Protein AF-A0A1B6K4A6-F1 (afdb_monomer)

Sequence (115 aa):
ARQPQLNYKPFNYNIQLTSDKDSDAVVRVFFGPQYDVQGRPFNLEQARQYFVEVDRFVANLKSGQNQIQRNSQQSSRFVKQQPNTRSLFAQAQQGTFYYNQTNQQQQLYRLPQNL

Mean predicted aligned error: 6.29 Å

Secondary structure (DSSP, 8-state):
-----------EEEEEEEESS-EEEEEEEEE--SB-TTSPBPPHHHHGGG-EEEEEEEEEEPSEEEEEEEEGGG-TTEEPPPPPHHHHHHHHHTT-----HHHHHTTTT-EETT-

Radius of gyration: 19.44 Å; Cα contacts (8 Å, |Δi|>4): 147; chains: 1; bounding box: 45×53×37 Å

InterPro domains:
  IPR005203 Hemocyanin, C-terminal [PF03723] (1-114)
  IPR013788 Hemocyanin/hexamerin [PTHR11511] (1-115)
  IPR014756 Immunoglobulin E-set [SSF81296] (1-103)
  IPR037020 Hemocyanin, C-terminal domain superfamily [G3DSA:2.60.40.1520] (1-115)

pLDDT: mean 88.53, std 13.7, range [45.22, 98.25]

Nearest PDB structures (foldseek):
  4l37-assembly1_A  TM=9.112E-01  e=1.132E-06  Bombyx mori
  8ca9-assembly1_A  TM=9.670E-01  e=5.132E-06  Galleria mellonella
  4l37-assembly1_B  TM=9.031E-01  e=4.547E-06  Bombyx mori
  8can-assembly1_A  TM=8.938E-01  e=5.792E-06  Galleria mellonella
  6l8s-assembly1_A  TM=8.213E-01  e=1.350E-05  Panulirus japonicus

Foldseek 3Di:
DDDDAAADDKDKDKDKDADQAFDKDKDWDWDWDQADPVRHGDDCVRTVVGIDTQAIDIDGDHHTMDIDIDMSVVGPQEDEDDDDPVVQVVCVVVVNDDDDVVVVVSPPHHHHNRD

Solvent-accessible surface area (backbone atoms only — not comparable to full-atom values): 7325 Å² total; per-residue (Å²): 137,91,75,94,72,70,68,79,80,88,50,68,49,79,48,76,52,72,31,94,48,70,44,80,42,78,50,74,42,69,48,60,68,60,53,48,99,86,68,48,72,55,53,68,80,74,33,57,83,59,48,43,77,62,31,62,51,79,43,82,42,50,54,42,81,41,77,48,77,46,51,60,85,71,29,72,43,42,35,75,86,75,80,52,72,69,59,49,51,54,31,48,76,68,71,70,57,77,87,56,66,74,60,54,74,75,48,82,84,49,45,62,64,38,114

Organism: NCBI:txid320908

Structure (mmCIF, N/CA/C/O backbone):
data_AF-A0A1B6K4A6-F1
#
_entry.id   AF-A0A1B6K4A6-F1
#
loop_
_atom_site.group_PDB
_atom_site.id
_atom_site.type_symbol
_atom_site.label_atom_id
_atom_site.label_alt_id
_atom_site.label_comp_id
_atom_site.label_asym_id
_atom_site.label_entity_id
_atom_site.label_seq_id
_atom_site.pdbx_PDB_ins_code
_atom_site.Cartn_x
_atom_site.Cartn_y
_atom_site.Cartn_z
_atom_site.occupancy
_atom_site.B_iso_or_equiv
_atom_site.auth_seq_id
_atom_site.auth_comp_id
_atom_site.auth_asym_id
_atom_site.auth_atom_id
_atom_site.pdbx_PDB_model_num
ATOM 1 N N . ALA A 1 1 ? 23.895 8.399 -18.241 1.00 81.06 1 ALA A N 1
ATOM 2 C CA . ALA A 1 1 ? 23.247 7.754 -19.404 1.00 81.06 1 ALA A CA 1
ATOM 3 C C . ALA A 1 1 ? 21.728 7.795 -19.225 1.00 81.06 1 ALA A C 1
ATOM 5 O O . ALA A 1 1 ? 21.285 7.835 -18.083 1.00 81.06 1 ALA A O 1
ATOM 6 N N . ARG A 1 2 ? 20.936 7.834 -20.306 1.00 90.19 2 ARG A N 1
ATOM 7 C CA . ARG A 1 2 ? 19.465 7.714 -20.238 1.00 90.19 2 ARG A CA 1
ATOM 8 C C . ARG A 1 2 ? 19.077 6.242 -20.386 1.00 90.19 2 ARG A C 1
ATOM 10 O O . ARG A 1 2 ? 19.652 5.565 -21.229 1.00 90.19 2 ARG A O 1
ATOM 17 N N . GLN A 1 3 ? 18.127 5.771 -19.582 1.00 93.31 3 GLN A N 1
ATOM 18 C CA . GLN A 1 3 ? 17.633 4.392 -19.609 1.00 93.31 3 GLN A CA 1
ATOM 19 C C . GLN A 1 3 ? 16.103 4.393 -19.498 1.00 93.31 3 GLN A C 1
ATOM 21 O O . GLN A 1 3 ? 15.575 5.174 -18.698 1.00 93.31 3 GLN A O 1
ATOM 26 N N . PRO A 1 4 ? 15.388 3.560 -20.275 1.00 94.81 4 PRO A N 1
ATOM 27 C CA . PRO A 1 4 ? 13.968 3.331 -20.045 1.00 94.81 4 PRO A CA 1
ATOM 28 C C . PRO A 1 4 ? 13.773 2.679 -18.671 1.00 94.81 4 PRO A C 1
ATOM 30 O O . PRO A 1 4 ? 14.559 1.824 -18.268 1.00 94.81 4 PRO A O 1
ATOM 33 N N . GLN A 1 5 ? 12.738 3.100 -17.948 1.00 92.69 5 GLN A N 1
ATOM 34 C CA . GLN A 1 5 ? 12.385 2.559 -16.636 1.00 92.69 5 GLN A CA 1
ATOM 35 C C . GLN A 1 5 ? 10.919 2.144 -16.633 1.00 92.69 5 GLN A C 1
ATOM 37 O O . GLN A 1 5 ? 10.104 2.743 -17.341 1.00 92.69 5 GLN A O 1
ATOM 42 N N . LEU A 1 6 ? 10.599 1.138 -15.818 1.00 95.25 6 LEU A N 1
ATOM 43 C CA . LEU A 1 6 ? 9.218 0.782 -15.521 1.00 95.25 6 LEU A CA 1
ATOM 44 C C . LEU A 1 6 ? 8.485 1.991 -14.915 1.00 95.25 6 LEU A C 1
A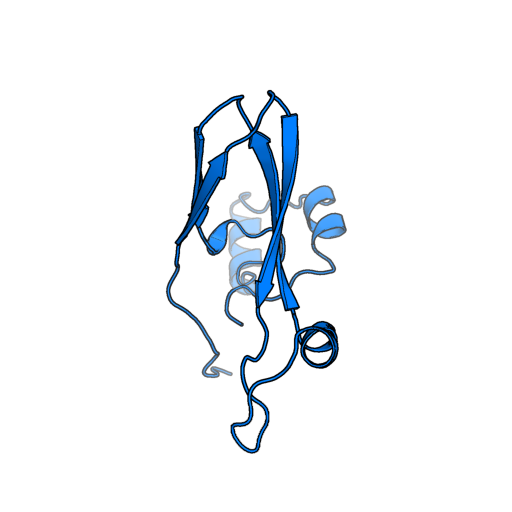TOM 46 O O . LEU A 1 6 ? 9.113 2.888 -14.336 1.00 95.25 6 LEU A O 1
ATOM 50 N N . ASN A 1 7 ? 7.170 2.036 -15.132 1.00 94.94 7 ASN A N 1
ATOM 51 C CA . ASN A 1 7 ? 6.261 2.993 -14.518 1.00 94.94 7 ASN A CA 1
ATOM 52 C C . ASN A 1 7 ? 4.810 2.498 -14.637 1.00 94.94 7 ASN A C 1
ATOM 54 O O . ASN A 1 7 ? 4.509 1.636 -15.466 1.00 94.94 7 ASN A O 1
ATOM 58 N N . TYR A 1 8 ? 3.898 3.098 -13.874 1.00 94.50 8 TYR A N 1
ATOM 59 C CA . TYR A 1 8 ? 2.473 2.783 -13.910 1.00 94.50 8 TYR A CA 1
ATOM 60 C C . TYR A 1 8 ? 1.605 4.056 -13.854 1.00 94.50 8 TYR A C 1
ATOM 62 O O . TYR A 1 8 ? 2.055 5.135 -13.461 1.00 94.50 8 TYR A O 1
ATOM 70 N N . LYS A 1 9 ? 0.336 3.952 -14.274 1.00 96.44 9 LYS A N 1
ATOM 71 C CA . LYS A 1 9 ? -0.634 5.059 -14.170 1.00 96.44 9 LYS A CA 1
ATOM 72 C C . LYS A 1 9 ? -1.256 5.091 -12.768 1.00 96.44 9 LYS A C 1
ATOM 74 O O . LYS A 1 9 ? -1.725 4.044 -12.328 1.00 96.44 9 LYS A O 1
ATOM 79 N N . PRO A 1 10 ? -1.342 6.250 -12.089 1.00 95.94 10 PRO A N 1
ATOM 80 C CA . PRO A 1 10 ? -1.959 6.335 -10.768 1.00 95.94 10 PRO A CA 1
ATOM 81 C C . PRO A 1 10 ? -3.371 5.743 -10.746 1.00 95.94 10 PRO A C 1
ATOM 83 O O . PRO A 1 10 ? -4.174 6.008 -11.640 1.00 95.94 10 PRO A O 1
ATOM 86 N N . PHE A 1 11 ? -3.675 4.976 -9.703 1.00 96.38 11 PHE A N 1
ATOM 87 C CA . PHE A 1 11 ? -4.979 4.345 -9.497 1.00 96.38 11 PHE A CA 1
ATOM 88 C C . PHE A 1 11 ? -5.484 4.566 -8.066 1.00 96.38 11 PHE A C 1
ATOM 90 O O . PHE A 1 11 ? -4.709 4.949 -7.183 1.00 96.38 11 PHE A O 1
ATOM 97 N N . ASN A 1 12 ? -6.781 4.328 -7.845 1.00 97.38 12 ASN A N 1
ATOM 98 C CA . ASN A 1 12 ? -7.440 4.460 -6.545 1.00 97.38 12 ASN A CA 1
ATOM 99 C C . ASN A 1 12 ? -7.940 3.103 -6.040 1.00 97.38 12 ASN A C 1
ATOM 101 O O . ASN A 1 12 ? -8.568 2.352 -6.784 1.00 97.38 12 ASN A O 1
ATOM 105 N N . TYR A 1 13 ? -7.730 2.840 -4.754 1.00 96.06 13 TYR A N 1
ATOM 106 C CA . TYR A 1 13 ? -8.460 1.827 -4.003 1.00 96.06 13 TYR A CA 1
ATOM 107 C C . TYR A 1 13 ? -9.813 2.413 -3.593 1.00 96.06 13 TYR A C 1
ATOM 109 O O . TYR A 1 13 ? -9.838 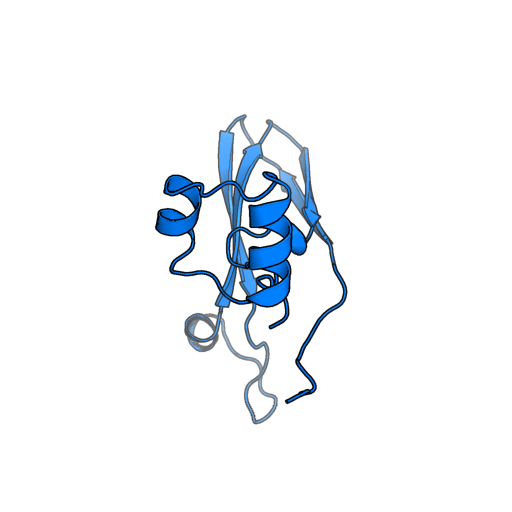3.477 -2.977 1.00 96.06 13 TYR A O 1
ATOM 117 N N . ASN A 1 14 ? -10.912 1.727 -3.910 1.00 97.31 14 ASN A N 1
ATOM 118 C CA . ASN A 1 14 ? -12.249 2.048 -3.408 1.00 97.31 14 ASN A CA 1
ATOM 119 C C . ASN A 1 14 ? -12.685 0.907 -2.485 1.00 97.31 14 ASN A C 1
ATOM 121 O O . ASN A 1 14 ? -13.077 -0.159 -2.957 1.00 97.31 14 ASN A O 1
ATOM 125 N N . ILE A 1 15 ? -12.558 1.109 -1.177 1.00 97.06 15 ILE A N 1
ATOM 126 C CA . ILE A 1 15 ? -12.804 0.083 -0.162 1.00 97.06 15 ILE A CA 1
ATOM 127 C C . ILE A 1 15 ? -14.127 0.409 0.526 1.00 97.06 15 ILE A C 1
ATOM 129 O O . ILE A 1 15 ? -14.282 1.490 1.092 1.00 97.06 15 ILE A O 1
ATOM 133 N N . GLN A 1 16 ? -15.071 -0.527 0.484 1.00 97.56 16 GLN A N 1
ATOM 134 C CA . GLN A 1 16 ? -16.353 -0.427 1.180 1.00 97.56 16 GLN A CA 1
ATOM 135 C C . GLN A 1 16 ? -16.386 -1.476 2.285 1.00 97.56 16 GLN A C 1
ATOM 137 O O . GLN A 1 16 ? -16.112 -2.648 2.029 1.00 97.56 16 GLN A O 1
ATOM 142 N N . LEU A 1 17 ? -16.686 -1.055 3.510 1.00 96.69 17 LEU A N 1
ATOM 143 C CA . LEU A 1 17 ? -16.740 -1.945 4.668 1.00 96.69 17 LEU A CA 1
ATOM 144 C C . LEU A 1 17 ? -17.760 -1.433 5.686 1.00 96.69 17 LEU A C 1
ATOM 146 O O . LEU A 1 17 ? -18.058 -0.241 5.723 1.00 96.69 17 LEU A O 1
ATOM 150 N N . THR A 1 18 ? -18.253 -2.322 6.537 1.00 97.88 18 THR A N 1
ATOM 151 C CA . THR A 1 18 ? -19.130 -1.977 7.661 1.00 97.88 18 THR A CA 1
ATOM 152 C C . THR A 1 18 ? -18.389 -2.241 8.963 1.00 97.88 18 THR A C 1
ATOM 154 O O . THR A 1 18 ? -17.717 -3.264 9.081 1.00 97.88 18 THR A O 1
ATOM 157 N N . SER A 1 19 ? -18.487 -1.319 9.919 1.00 97.94 19 SER A N 1
ATOM 158 C CA . SER A 1 19 ? -17.946 -1.495 11.269 1.00 97.94 19 SER A CA 1
ATOM 159 C C . SER A 1 19 ? -19.078 -1.485 12.285 1.00 97.94 19 SER A C 1
ATOM 161 O O . SER A 1 19 ? -19.968 -0.644 12.203 1.00 97.94 19 SER A O 1
ATOM 163 N N . ASP A 1 20 ? -19.033 -2.363 13.281 1.00 97.88 20 ASP A N 1
ATOM 164 C CA . ASP A 1 20 ? -20.047 -2.380 14.344 1.00 97.88 20 ASP A CA 1
ATOM 165 C C . ASP A 1 20 ? -19.866 -1.207 15.324 1.00 97.88 20 ASP A C 1
ATOM 167 O O . ASP A 1 20 ? -20.811 -0.769 15.980 1.00 97.88 20 ASP A O 1
ATOM 171 N N . LYS A 1 21 ? -18.653 -0.646 15.404 1.00 97.19 21 LYS A N 1
ATOM 172 C CA . LYS A 1 21 ? -18.294 0.447 16.318 1.00 97.19 21 LYS A CA 1
ATOM 173 C C . LYS A 1 21 ? -17.318 1.439 15.691 1.00 97.19 21 LYS A C 1
ATOM 175 O O . LYS A 1 21 ? -16.648 1.133 14.706 1.00 97.19 21 LYS A O 1
ATOM 180 N N . ASP A 1 22 ? -17.198 2.602 16.319 1.00 98.19 22 ASP A N 1
ATOM 181 C CA . ASP A 1 22 ? -16.115 3.540 16.038 1.00 98.19 22 ASP A CA 1
ATOM 182 C C . ASP A 1 22 ? -14.781 2.924 16.491 1.00 98.19 22 ASP A C 1
ATOM 184 O O . ASP A 1 22 ? -14.626 2.544 17.656 1.00 98.19 22 ASP A O 1
ATOM 188 N N . SER A 1 23 ? -13.826 2.778 15.571 1.00 97.38 23 SER A N 1
ATOM 189 C CA . SER A 1 23 ? -12.514 2.194 15.876 1.00 97.38 23 SER A CA 1
ATOM 190 C C . SER A 1 23 ? -11.466 2.519 14.822 1.00 97.38 23 SER A C 1
ATOM 192 O O . SER A 1 23 ? -11.788 2.620 13.639 1.00 97.38 23 SER A O 1
ATOM 194 N N . ASP A 1 24 ? -10.203 2.560 15.230 1.00 97.50 24 ASP A N 1
ATOM 195 C CA . ASP A 1 24 ? -9.079 2.669 14.306 1.00 97.50 24 ASP A CA 1
ATOM 196 C C . ASP A 1 24 ? -8.700 1.282 13.774 1.00 97.50 24 ASP A C 1
ATOM 198 O O . ASP A 1 24 ? -8.506 0.331 14.537 1.00 97.50 24 ASP A O 1
ATOM 202 N N . ALA A 1 25 ? -8.570 1.163 12.455 1.00 96.75 25 ALA A N 1
ATOM 203 C CA . ALA A 1 25 ? -8.197 -0.070 11.777 1.00 96.75 25 ALA A CA 1
ATOM 204 C C . ALA A 1 25 ? -6.928 0.123 10.944 1.00 96.75 25 ALA A C 1
ATOM 206 O O . ALA A 1 25 ? -6.742 1.144 10.284 1.00 9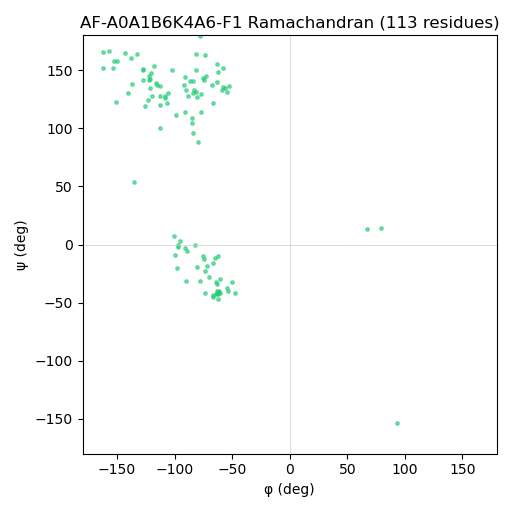6.75 25 ALA A O 1
ATOM 207 N N . VAL A 1 26 ? -6.058 -0.887 10.924 1.00 96.94 26 VAL A N 1
ATOM 208 C CA . VAL A 1 26 ? -4.910 -0.916 10.009 1.00 96.94 26 VAL A CA 1
ATOM 209 C C . VAL A 1 26 ? -5.324 -1.629 8.731 1.00 96.94 26 VAL A C 1
ATOM 211 O O . VAL A 1 26 ? -5.543 -2.839 8.729 1.00 96.94 26 VAL A O 1
ATOM 214 N N . VAL A 1 27 ? -5.364 -0.892 7.627 1.00 96.50 27 VAL A N 1
ATOM 215 C CA . VAL A 1 27 ? -5.585 -1.456 6.296 1.00 96.50 27 VAL A CA 1
ATOM 216 C C . VAL A 1 27 ? -4.235 -1.855 5.706 1.00 96.50 27 VAL A C 1
ATOM 218 O O . VAL A 1 27 ? -3.299 -1.052 5.675 1.00 96.50 27 VAL A O 1
ATOM 221 N N . ARG A 1 28 ? -4.127 -3.105 5.242 1.00 96.12 28 ARG A N 1
ATOM 222 C CA . ARG A 1 28 ? -2.946 -3.639 4.548 1.00 96.12 28 ARG A CA 1
ATOM 223 C C . ARG A 1 28 ? -3.376 -4.158 3.187 1.00 96.12 28 ARG A C 1
ATOM 225 O O . ARG A 1 28 ? -4.267 -5.000 3.111 1.00 96.12 28 ARG A O 1
ATOM 232 N N . VAL A 1 29 ? -2.744 -3.656 2.135 1.00 95.75 29 VAL A N 1
ATOM 233 C CA . VAL A 1 29 ? -3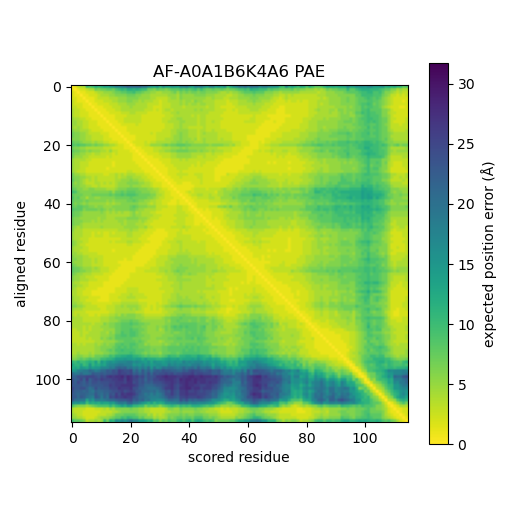.033 -4.063 0.758 1.00 95.75 29 VAL A CA 1
ATOM 234 C C . VAL A 1 29 ? -1.869 -4.900 0.257 1.00 95.75 29 VAL A C 1
ATOM 236 O O . VAL A 1 29 ? -0.714 -4.476 0.344 1.00 95.75 29 VAL A O 1
ATOM 239 N N . PHE A 1 30 ? -2.178 -6.083 -0.266 1.00 95.06 30 PHE A N 1
ATOM 240 C CA . PHE A 1 30 ? -1.200 -7.008 -0.818 1.00 95.06 30 PHE A CA 1
ATOM 241 C C . PHE A 1 30 ? -1.503 -7.297 -2.286 1.00 95.06 30 PHE A C 1
ATOM 243 O O . PHE A 1 30 ? -2.665 -7.342 -2.687 1.00 95.06 30 PHE A O 1
ATOM 250 N N . PHE A 1 31 ? -0.453 -7.525 -3.065 1.00 93.62 31 PHE A N 1
ATOM 251 C CA . PHE A 1 31 ? -0.531 -7.971 -4.450 1.00 93.62 31 PHE A CA 1
ATOM 252 C C . PHE A 1 31 ? 0.219 -9.294 -4.595 1.00 93.62 31 PHE A C 1
ATOM 254 O O . PHE A 1 31 ? 1.317 -9.430 -4.059 1.00 93.62 31 PHE A O 1
ATOM 261 N N . GLY A 1 32 ? -0.371 -10.272 -5.278 1.00 94.00 32 GLY A N 1
ATOM 262 C CA . GLY A 1 32 ? 0.192 -11.614 -5.406 1.00 94.00 32 GLY A CA 1
ATOM 263 C C . GLY A 1 32 ? -0.340 -12.353 -6.635 1.00 94.00 32 GLY A C 1
ATOM 264 O O . GLY A 1 32 ? -1.309 -11.905 -7.253 1.00 94.00 32 GLY A O 1
ATOM 265 N N . PRO A 1 33 ? 0.301 -13.467 -7.017 1.00 95.00 33 PRO A N 1
ATOM 266 C CA . PRO A 1 33 ? -0.066 -14.231 -8.200 1.00 95.00 33 PRO A CA 1
ATOM 267 C C . PRO A 1 33 ? -1.353 -15.031 -7.978 1.00 95.00 33 PRO A C 1
ATOM 269 O O . PRO A 1 33 ? -1.558 -15.629 -6.924 1.00 95.00 33 PRO A O 1
ATOM 272 N N . GLN A 1 34 ? -2.194 -15.092 -9.010 1.00 94.44 34 GLN A N 1
ATOM 273 C CA . GLN A 1 34 ? -3.389 -15.941 -9.019 1.00 94.44 34 GLN A CA 1
ATOM 274 C C . GLN A 1 34 ? -3.104 -17.343 -9.580 1.00 94.44 34 GLN A C 1
ATOM 276 O O . GLN A 1 34 ? -3.722 -18.312 -9.146 1.00 94.44 34 GLN A O 1
ATOM 281 N N . TYR A 1 35 ? -2.162 -17.454 -10.519 1.00 95.75 35 TYR A N 1
ATOM 282 C CA . TYR A 1 35 ? -1.842 -18.687 -11.235 1.00 95.75 35 TYR A CA 1
ATOM 283 C C . TYR A 1 35 ? -0.348 -19.003 -11.166 1.00 95.75 35 TYR A C 1
ATOM 285 O O . TYR A 1 35 ? 0.480 -18.090 -11.089 1.00 95.75 35 TYR A O 1
ATOM 293 N N . ASP A 1 36 ? -0.015 -20.290 -11.213 1.00 90.75 36 ASP A N 1
ATOM 294 C CA . ASP A 1 36 ? 1.353 -20.775 -11.375 1.00 90.75 36 ASP A CA 1
ATOM 295 C C . ASP A 1 36 ? 1.830 -20.685 -12.838 1.00 90.75 36 ASP A C 1
ATOM 297 O O . ASP A 1 36 ? 1.102 -20.262 -13.739 1.00 90.75 36 ASP A O 1
ATOM 301 N N . VAL A 1 37 ? 3.080 -21.092 -13.087 1.00 92.06 37 VAL A N 1
ATOM 302 C CA . VAL A 1 37 ? 3.699 -21.025 -14.424 1.00 92.06 37 VAL A CA 1
ATOM 303 C C . VAL A 1 37 ? 3.051 -21.967 -15.448 1.00 92.06 37 VAL A C 1
ATOM 305 O O . VAL A 1 37 ? 3.257 -21.791 -16.646 1.00 92.06 37 VAL A O 1
ATOM 308 N N . GLN A 1 38 ? 2.264 -22.949 -15.000 1.00 95.38 38 GLN A N 1
ATOM 309 C CA . GLN A 1 38 ? 1.473 -23.849 -15.842 1.00 95.38 38 GLN A CA 1
ATOM 310 C C . GLN A 1 38 ? 0.019 -23.369 -16.006 1.00 95.38 38 GLN A C 1
ATOM 312 O O . GLN A 1 38 ? -0.781 -24.058 -16.638 1.00 95.38 38 GLN A O 1
ATOM 317 N N . GLY A 1 39 ? -0.340 -22.207 -15.449 1.00 94.44 39 GLY A N 1
ATOM 318 C CA . GLY A 1 39 ? -1.686 -21.641 -15.524 1.00 94.44 39 GLY A CA 1
ATOM 319 C C . GLY A 1 39 ? -2.687 -22.262 -14.547 1.00 94.44 39 GLY A C 1
ATOM 320 O O . GLY A 1 39 ? -3.893 -22.062 -14.699 1.00 94.44 39 GLY A O 1
ATOM 321 N N . ARG A 1 40 ? -2.232 -23.016 -13.542 1.00 95.44 40 ARG A N 1
ATOM 322 C CA . ARG A 1 40 ? -3.107 -23.583 -12.505 1.00 95.44 40 ARG A CA 1
ATOM 323 C C . ARG A 1 40 ? -3.297 -22.569 -11.379 1.00 95.44 40 ARG A C 1
ATOM 325 O O . ARG A 1 40 ? -2.339 -21.886 -11.024 1.00 95.44 40 ARG A O 1
ATOM 332 N N . PRO A 1 41 ? -4.502 -22.441 -10.805 1.00 95.56 41 PRO A N 1
ATOM 333 C CA . PRO A 1 41 ? -4.738 -21.485 -9.733 1.00 95.56 41 PRO A CA 1
ATOM 334 C C . PRO A 1 41 ? -3.970 -21.885 -8.469 1.00 95.56 41 PRO A C 1
ATOM 336 O O . PRO A 1 41 ? -3.974 -23.056 -8.082 1.00 95.56 41 PRO A O 1
ATOM 339 N N . PHE A 1 42 ? -3.351 -20.913 -7.802 1.00 93.62 42 PHE A N 1
ATOM 340 C CA . PHE A 1 42 ? -2.804 -21.134 -6.467 1.00 93.62 42 PHE A CA 1
ATOM 341 C C . PHE A 1 42 ? -3.928 -21.244 -5.433 1.00 93.62 42 PHE A C 1
ATOM 343 O O . PHE A 1 42 ? -4.920 -20.515 -5.494 1.00 93.62 42 PHE A O 1
ATOM 350 N N . ASN A 1 43 ? -3.735 -22.093 -4.422 1.00 92.62 43 ASN A N 1
ATOM 351 C CA . ASN A 1 43 ? -4.462 -21.924 -3.165 1.00 92.62 43 ASN A CA 1
ATOM 352 C C . ASN A 1 43 ? -3.773 -20.864 -2.282 1.00 92.62 43 ASN A C 1
ATOM 354 O O . ASN A 1 43 ? -2.619 -20.494 -2.513 1.00 92.62 43 ASN A O 1
ATOM 358 N N . LEU A 1 44 ? -4.480 -20.364 -1.262 1.00 91.50 44 LEU A N 1
ATOM 359 C CA . LEU A 1 44 ? -3.975 -19.265 -0.434 1.00 91.50 44 LEU A CA 1
ATOM 360 C C . LEU A 1 44 ? -2.670 -19.621 0.294 1.00 91.50 44 LEU A C 1
ATOM 362 O O . LEU A 1 44 ? -1.773 -18.787 0.346 1.00 91.50 44 LEU A O 1
ATOM 366 N N . GLU A 1 45 ? -2.539 -20.846 0.805 1.00 93.38 45 GLU A N 1
ATOM 367 C CA . GLU A 1 45 ? -1.332 -21.293 1.517 1.00 93.38 45 GLU A CA 1
ATOM 368 C C . GLU A 1 45 ? -0.095 -21.282 0.614 1.00 93.38 45 GLU A C 1
ATOM 370 O O . GLU A 1 45 ? 0.964 -20.784 0.999 1.00 93.38 45 GLU A O 1
ATOM 375 N N . GLN A 1 46 ? -0.238 -21.751 -0.625 1.00 92.44 46 GLN A N 1
ATOM 376 C CA . GLN A 1 46 ? 0.831 -21.711 -1.622 1.00 92.44 46 GLN A CA 1
ATOM 377 C C . GLN A 1 46 ? 1.165 -20.272 -2.024 1.00 92.44 46 GLN A C 1
ATOM 379 O O . GLN A 1 46 ? 2.342 -19.909 -2.090 1.00 92.44 46 GLN A O 1
ATOM 384 N N . ALA A 1 47 ? 0.133 -19.457 -2.273 1.00 93.75 47 ALA A N 1
ATOM 38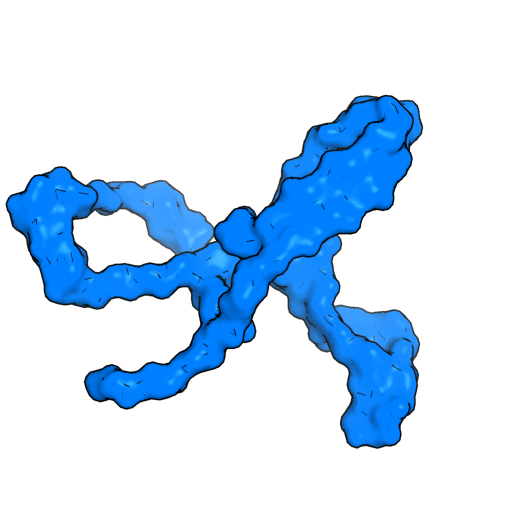5 C CA . ALA A 1 47 ? 0.286 -18.083 -2.733 1.00 93.75 47 ALA A CA 1
ATOM 386 C C . ALA A 1 47 ? 0.854 -17.151 -1.657 1.00 93.75 47 ALA A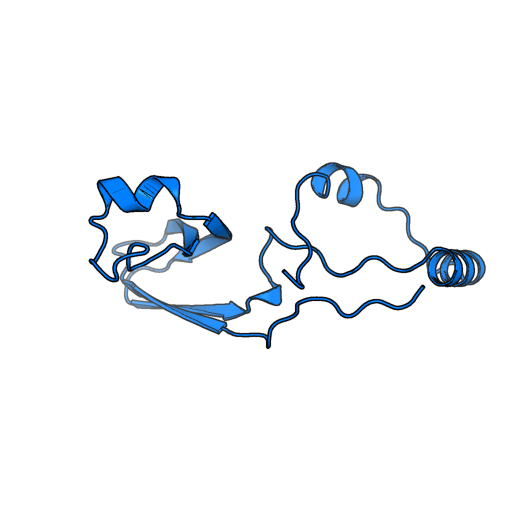 C 1
ATOM 388 O O . ALA A 1 47 ? 1.516 -16.171 -1.998 1.00 93.75 47 ALA A O 1
ATOM 389 N N . ARG A 1 48 ? 0.621 -17.446 -0.368 1.00 93.81 48 ARG A N 1
ATOM 390 C CA . ARG A 1 48 ? 0.926 -16.576 0.783 1.00 93.81 48 ARG A CA 1
ATOM 391 C C . ARG A 1 48 ? 2.338 -15.994 0.746 1.00 93.81 48 ARG A C 1
ATOM 393 O O . ARG A 1 48 ? 2.517 -14.819 1.049 1.00 93.81 48 ARG A O 1
ATOM 400 N N . GLN A 1 49 ? 3.328 -16.802 0.376 1.00 93.88 49 GLN A N 1
ATOM 401 C CA . GLN A 1 49 ? 4.739 -16.397 0.320 1.00 93.88 49 GLN A CA 1
ATOM 402 C C . GLN A 1 49 ? 5.073 -15.436 -0.834 1.00 93.88 49 GLN A C 1
ATOM 404 O O . GLN A 1 49 ? 6.100 -14.766 -0.790 1.00 93.88 49 GLN A O 1
ATOM 409 N N . TYR A 1 50 ? 4.220 -15.361 -1.857 1.00 94.75 50 TYR A N 1
ATOM 410 C CA . TYR A 1 50 ? 4.419 -14.538 -3.052 1.00 94.75 50 TYR A CA 1
ATOM 411 C C . TYR A 1 50 ? 3.692 -13.190 -2.984 1.00 94.75 50 TYR A C 1
ATOM 413 O O . TYR A 1 50 ? 3.798 -12.391 -3.913 1.00 94.75 50 TYR A O 1
ATOM 421 N N . PHE A 1 51 ? 2.944 -12.922 -1.910 1.00 95.50 51 PHE A N 1
ATOM 422 C CA . PHE A 1 51 ? 2.276 -11.638 -1.731 1.00 95.50 51 PHE A CA 1
ATOM 423 C C . PHE A 1 51 ? 3.254 -10.553 -1.279 1.00 95.50 51 PHE A C 1
ATOM 425 O O . PHE A 1 51 ? 3.962 -10.694 -0.282 1.00 95.50 51 PHE A O 1
ATOM 432 N N . VAL A 1 52 ? 3.221 -9.420 -1.974 1.00 93.69 52 VAL A N 1
ATOM 433 C CA . VAL A 1 52 ? 3.974 -8.209 -1.642 1.00 93.69 52 VAL A CA 1
ATOM 434 C C . VAL A 1 52 ? 3.019 -7.174 -1.059 1.00 93.69 52 VAL A C 1
ATOM 436 O O . VAL A 1 52 ? 1.967 -6.893 -1.629 1.00 93.69 52 VAL A O 1
ATOM 439 N N . GLU A 1 53 ? 3.374 -6.591 0.087 1.00 93.31 53 GLU A N 1
ATOM 440 C CA . GLU A 1 53 ? 2.592 -5.512 0.699 1.00 93.31 53 GLU A CA 1
ATOM 441 C C . GLU A 1 53 ? 2.854 -4.189 -0.033 1.00 93.31 53 GLU A C 1
ATOM 443 O O . GLU A 1 53 ? 3.959 -3.646 0.033 1.00 93.31 53 GLU A O 1
ATOM 448 N N . VAL A 1 54 ? 1.827 -3.661 -0.698 1.00 93.56 54 VAL A N 1
ATOM 449 C CA . VAL A 1 54 ? 1.906 -2.436 -1.513 1.00 93.56 54 VAL A CA 1
ATOM 450 C C . VAL A 1 54 ? 1.420 -1.194 -0.767 1.00 93.56 54 VAL A C 1
ATOM 452 O O . VAL A 1 54 ? 1.778 -0.072 -1.123 1.00 93.56 54 VAL A O 1
ATOM 455 N N . ASP A 1 55 ? 0.630 -1.354 0.295 1.00 94.94 55 ASP A N 1
ATOM 456 C CA . ASP A 1 55 ? 0.184 -0.225 1.108 1.00 94.94 55 ASP A CA 1
ATOM 457 C C . ASP A 1 55 ? -0.132 -0.640 2.543 1.00 94.94 55 ASP A C 1
ATOM 459 O O . ASP A 1 55 ? -0.523 -1.779 2.820 1.00 94.94 55 ASP A O 1
ATOM 463 N N . ARG A 1 56 ? 0.034 0.320 3.451 1.00 94.69 56 ARG A N 1
ATOM 464 C CA . ARG A 1 56 ? -0.309 0.206 4.864 1.00 94.69 56 ARG A CA 1
ATOM 465 C C . ARG A 1 56 ? -0.664 1.570 5.417 1.00 94.69 56 ARG A C 1
ATOM 467 O O . ARG A 1 56 ? 0.167 2.483 5.384 1.00 94.69 56 ARG A O 1
ATOM 474 N N . PHE A 1 57 ? -1.864 1.687 5.965 1.00 95.25 57 PHE A N 1
ATOM 475 C CA . PHE A 1 57 ? -2.345 2.929 6.559 1.00 95.25 57 PHE A CA 1
ATOM 476 C C . PHE A 1 57 ? -3.370 2.659 7.661 1.00 95.25 57 PHE A C 1
ATOM 478 O O . PHE A 1 57 ? -3.983 1.593 7.707 1.00 95.25 57 PHE A O 1
ATOM 485 N N . VAL A 1 58 ? -3.528 3.631 8.557 1.00 96.56 58 VAL A N 1
ATOM 486 C CA . VAL A 1 58 ? -4.576 3.627 9.583 1.00 96.56 58 VAL A CA 1
ATOM 487 C C . VAL A 1 58 ? -5.808 4.322 9.010 1.00 96.56 58 VAL A C 1
ATOM 489 O O . VAL A 1 58 ? -5.690 5.388 8.405 1.00 96.56 58 VAL A O 1
ATOM 492 N N . ALA A 1 59 ? -6.973 3.707 9.178 1.00 96.88 59 ALA A N 1
ATOM 493 C CA . ALA A 1 59 ? -8.270 4.260 8.830 1.00 96.88 59 ALA A CA 1
ATOM 494 C C . ALA A 1 59 ? -9.126 4.359 10.094 1.00 96.88 59 ALA A C 1
ATOM 496 O O . ALA A 1 59 ? -9.303 3.369 10.801 1.00 96.88 59 ALA A O 1
ATOM 497 N N . ASN A 1 60 ? -9.672 5.543 10.351 1.00 97.69 60 ASN A N 1
ATOM 498 C CA . ASN A 1 60 ? -10.593 5.764 11.461 1.00 97.69 60 ASN A CA 1
ATOM 499 C C . ASN A 1 60 ? -11.994 5.384 10.978 1.00 97.69 60 ASN A C 1
ATOM 501 O O . ASN A 1 60 ? -12.558 6.069 10.121 1.00 97.69 60 ASN A O 1
ATOM 505 N N . LEU A 1 61 ? -12.525 4.272 11.476 1.00 98.00 61 LEU A N 1
ATOM 506 C CA . LEU A 1 61 ? -13.825 3.747 11.074 1.00 98.00 61 LEU A CA 1
ATOM 507 C C . LEU A 1 61 ? -14.925 4.299 11.975 1.00 98.00 61 LEU A C 1
ATOM 509 O O . LEU A 1 61 ? -14.729 4.459 13.183 1.00 98.00 61 LEU A O 1
ATOM 513 N N . LYS A 1 62 ? -16.091 4.547 11.383 1.00 98.25 62 LYS A N 1
ATOM 514 C CA . LYS A 1 62 ? -17.336 4.864 12.089 1.00 98.25 62 LYS A CA 1
ATOM 515 C C . LYS A 1 62 ? -18.252 3.651 12.148 1.00 98.25 62 LYS A C 1
ATOM 517 O O . LYS A 1 62 ? -18.214 2.819 11.244 1.00 98.25 62 LYS A O 1
ATOM 522 N N . SER A 1 63 ? -19.074 3.550 13.190 1.00 98.12 63 SER A N 1
ATOM 523 C CA . SER A 1 63 ? -20.141 2.547 13.241 1.00 98.12 63 SER A CA 1
ATOM 524 C C . SER A 1 63 ? -21.065 2.699 12.022 1.00 98.12 63 SER A C 1
ATOM 526 O O . SER A 1 63 ? -21.426 3.813 11.637 1.00 98.12 63 SER A O 1
ATOM 528 N N . GLY A 1 64 ? -21.411 1.582 11.384 1.00 98.12 64 GLY A N 1
ATOM 529 C CA . GLY A 1 64 ? -22.133 1.537 10.116 1.00 98.12 64 GLY A CA 1
ATOM 530 C C . GLY A 1 64 ? -21.219 1.457 8.887 1.00 98.12 64 GLY A C 1
ATOM 531 O O . GLY A 1 64 ? -20.117 0.906 8.928 1.00 98.12 64 GLY A O 1
ATOM 532 N N . GLN A 1 65 ? -21.719 1.945 7.751 1.00 97.88 65 GLN A N 1
ATOM 533 C CA . GLN A 1 65 ? -21.061 1.817 6.451 1.00 97.88 65 GLN A CA 1
ATOM 534 C C . GLN A 1 65 ? -19.961 2.873 6.269 1.00 97.88 65 GLN A C 1
ATOM 536 O O . GLN A 1 65 ? -20.185 4.066 6.457 1.00 97.88 65 GLN A O 1
ATOM 541 N N . ASN A 1 66 ? -18.782 2.433 5.835 1.00 98.00 66 ASN A N 1
ATOM 542 C CA . ASN A 1 66 ? -17.620 3.269 5.557 1.00 98.00 66 ASN A CA 1
ATOM 543 C C . ASN A 1 66 ? -17.191 3.095 4.098 1.00 98.00 66 ASN A C 1
ATOM 545 O O . ASN A 1 66 ? -17.205 1.988 3.552 1.00 98.00 66 ASN A O 1
ATOM 549 N N . GLN A 1 67 ? -16.760 4.194 3.481 1.00 97.62 67 GLN A N 1
ATOM 550 C CA . GLN A 1 67 ? -16.158 4.200 2.153 1.00 97.62 67 GLN A CA 1
ATOM 551 C C . GLN A 1 67 ? -14.799 4.887 2.235 1.00 97.62 67 GLN A C 1
ATOM 553 O O . GLN A 1 67 ? -14.702 6.052 2.613 1.00 97.62 67 GLN A O 1
ATOM 558 N N . ILE A 1 68 ? -13.745 4.157 1.891 1.00 97.12 68 ILE A N 1
ATOM 559 C CA . ILE A 1 68 ? -12.374 4.658 1.893 1.00 97.12 68 ILE A CA 1
ATOM 560 C C . ILE A 1 68 ? -11.903 4.716 0.446 1.00 97.12 68 ILE A C 1
ATOM 562 O O . ILE A 1 68 ? -11.826 3.689 -0.231 1.00 97.12 68 ILE A O 1
ATOM 566 N N . GLN A 1 69 ? -11.551 5.916 -0.010 1.00 97.38 69 GLN A N 1
ATOM 567 C CA . GLN A 1 69 ? -10.869 6.120 -1.280 1.00 97.38 69 GLN A CA 1
ATOM 568 C C . GLN A 1 69 ? -9.419 6.525 -1.026 1.00 97.38 69 GLN A C 1
ATOM 570 O O . GLN A 1 69 ? -9.154 7.478 -0.292 1.00 97.38 69 GLN A O 1
ATOM 575 N N . ARG A 1 70 ? -8.471 5.804 -1.629 1.00 96.25 70 ARG A N 1
ATOM 576 C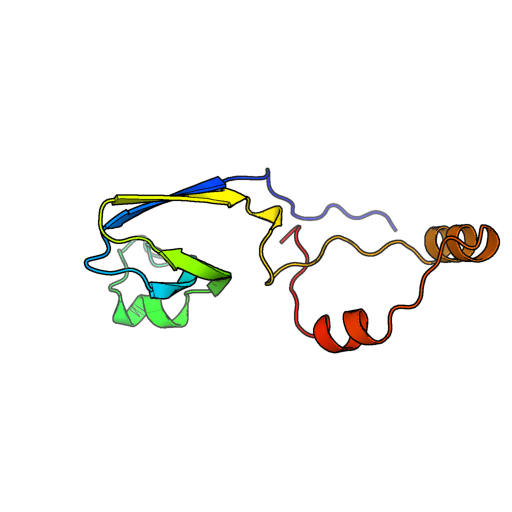 CA . ARG A 1 70 ? -7.040 6.075 -1.446 1.00 96.25 70 ARG A CA 1
ATOM 577 C C . ARG A 1 70 ? -6.269 5.922 -2.744 1.00 96.25 70 ARG A C 1
ATOM 579 O O . ARG A 1 70 ? -6.388 4.904 -3.418 1.00 96.25 70 ARG A O 1
ATOM 586 N N . ASN A 1 71 ? -5.453 6.917 -3.073 1.00 96.56 71 ASN A N 1
ATOM 587 C CA . ASN A 1 71 ? -4.633 6.898 -4.274 1.00 96.56 71 ASN A CA 1
ATOM 588 C C . ASN A 1 71 ? -3.322 6.133 -4.043 1.00 96.56 71 ASN A C 1
ATOM 590 O O . ASN A 1 71 ? -2.668 6.298 -3.014 1.00 96.56 71 ASN A O 1
ATOM 594 N N . SER A 1 72 ? -2.895 5.361 -5.043 1.00 94.62 72 SER A N 1
ATOM 595 C CA . SER A 1 72 ? -1.619 4.625 -5.061 1.00 94.62 72 SER A CA 1
ATOM 596 C C . SER A 1 72 ? -0.389 5.478 -4.696 1.00 94.62 72 SER A C 1
ATOM 598 O O . SER A 1 72 ? 0.541 4.982 -4.061 1.00 94.62 72 SER A O 1
ATOM 600 N N . GLN A 1 73 ? -0.391 6.774 -5.025 1.00 93.06 73 GLN A N 1
ATOM 601 C CA . GLN A 1 73 ? 0.706 7.704 -4.728 1.00 93.06 73 GLN A CA 1
ATOM 602 C C . GLN A 1 73 ? 0.780 8.131 -3.254 1.00 93.06 73 GLN A C 1
ATOM 604 O O . GLN A 1 73 ? 1.743 8.785 -2.857 1.00 93.06 73 GLN A O 1
ATOM 609 N N . GLN A 1 74 ? -0.232 7.806 -2.445 1.00 93.19 74 GLN A N 1
ATOM 610 C CA . GLN A 1 74 ? -0.243 8.092 -1.007 1.00 93.19 74 GLN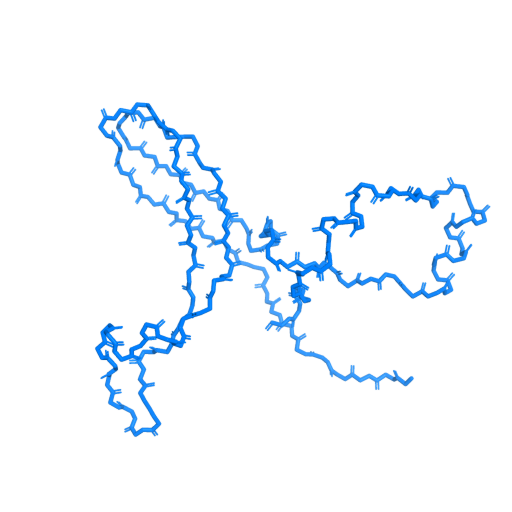 A CA 1
ATOM 611 C C . GLN A 1 74 ? 0.382 6.960 -0.183 1.00 93.19 74 GLN A C 1
ATOM 613 O O . GLN A 1 74 ? 0.490 7.093 1.041 1.00 93.19 74 GLN A O 1
ATOM 618 N N . SER A 1 75 ? 0.752 5.840 -0.819 1.00 92.25 75 SER A N 1
ATOM 619 C CA . SER A 1 75 ? 1.339 4.691 -0.133 1.00 92.25 75 SER A CA 1
ATOM 620 C C . SER A 1 75 ? 2.627 5.074 0.588 1.00 92.25 75 SER A C 1
ATOM 622 O O . SER A 1 75 ? 3.522 5.709 0.035 1.00 92.25 75 SER A O 1
ATOM 624 N N . SER A 1 76 ? 2.734 4.640 1.842 1.00 88.62 76 SER A N 1
ATOM 625 C CA . SER A 1 76 ? 3.939 4.819 2.655 1.00 88.62 76 SER A CA 1
ATOM 626 C C . SER A 1 76 ? 5.076 3.877 2.244 1.00 88.62 76 SER A C 1
ATOM 628 O O . SER A 1 76 ? 6.212 4.068 2.681 1.00 88.62 76 SER A O 1
ATOM 630 N N . ARG A 1 77 ? 4.788 2.866 1.409 1.00 89.50 77 ARG A N 1
ATOM 631 C CA . ARG A 1 77 ? 5.763 1.856 0.967 1.00 89.50 77 ARG A CA 1
ATOM 632 C C . ARG A 1 77 ? 6.670 2.322 -0.153 1.00 89.50 77 ARG A C 1
ATOM 634 O O . ARG A 1 77 ? 7.743 1.747 -0.336 1.00 89.50 77 ARG A O 1
ATOM 641 N N . PHE A 1 78 ? 6.255 3.368 -0.853 1.00 90.00 78 PHE A N 1
ATOM 642 C CA . PHE A 1 78 ? 6.935 3.851 -2.033 1.00 90.00 78 PHE A CA 1
ATOM 643 C C . PHE A 1 78 ? 7.460 5.277 -1.843 1.00 90.00 78 PHE A C 1
ATOM 645 O O . PHE A 1 78 ? 6.963 6.050 -1.019 1.00 90.00 78 PHE A O 1
ATOM 652 N N . VAL A 1 79 ? 8.514 5.621 -2.581 1.00 88.38 79 VAL A N 1
ATOM 653 C CA . VAL A 1 79 ? 9.107 6.960 -2.596 1.00 88.38 79 VAL A CA 1
ATOM 654 C C . VAL A 1 79 ? 9.217 7.474 -4.024 1.00 88.38 79 VAL A C 1
ATOM 656 O O . VAL A 1 79 ? 9.538 6.736 -4.957 1.00 88.38 79 VAL A O 1
ATOM 659 N N . LYS A 1 80 ? 8.954 8.770 -4.199 1.00 86.19 80 LYS A N 1
ATOM 660 C CA . LYS A 1 80 ? 9.135 9.440 -5.487 1.00 86.19 80 LYS A CA 1
ATOM 661 C C . LYS A 1 80 ? 10.607 9.425 -5.897 1.00 86.19 80 LYS A C 1
ATOM 663 O O . LYS A 1 80 ? 11.505 9.354 -5.056 1.00 86.19 80 LYS A O 1
ATOM 668 N N . GLN A 1 81 ? 10.835 9.529 -7.203 1.00 84.62 81 GLN A N 1
ATOM 669 C CA . GLN A 1 81 ? 12.177 9.647 -7.753 1.00 84.62 81 GLN A CA 1
ATOM 670 C C . GLN A 1 81 ? 12.915 10.822 -7.105 1.00 84.62 81 GLN A C 1
ATOM 672 O O . GLN A 1 81 ? 12.383 11.929 -7.007 1.00 84.62 81 GLN A O 1
ATOM 677 N N . GLN A 1 82 ? 14.142 10.562 -6.662 1.00 82.44 82 GLN A N 1
ATOM 678 C CA . GLN A 1 82 ? 14.968 11.573 -6.022 1.00 82.44 82 GLN A CA 1
ATOM 679 C C . GLN A 1 82 ? 15.529 12.550 -7.064 1.00 82.44 82 GLN A C 1
ATOM 681 O O . GLN A 1 82 ? 15.869 12.137 -8.180 1.00 82.44 82 GLN A O 1
ATOM 686 N N . PRO A 1 83 ? 15.637 13.846 -6.725 1.00 84.50 83 PRO A N 1
ATOM 687 C CA . PRO A 1 83 ? 16.273 14.823 -7.595 1.00 84.50 83 PRO A CA 1
ATOM 688 C C . PRO A 1 83 ? 17.746 14.467 -7.825 1.00 84.50 83 PRO A C 1
ATOM 690 O O . PRO A 1 83 ? 18.425 13.917 -6.960 1.00 84.50 83 PRO A O 1
ATOM 693 N N . ASN A 1 84 ? 18.256 14.808 -9.008 1.00 86.75 84 ASN A N 1
ATOM 694 C CA . ASN A 1 84 ? 19.673 14.632 -9.308 1.00 86.75 84 ASN A CA 1
ATOM 695 C C . ASN A 1 84 ? 20.534 15.683 -8.583 1.00 86.75 84 ASN A C 1
ATOM 697 O O . ASN A 1 84 ? 20.053 16.744 -8.180 1.00 86.75 84 ASN A O 1
ATOM 701 N N . THR A 1 85 ? 21.836 15.415 -8.492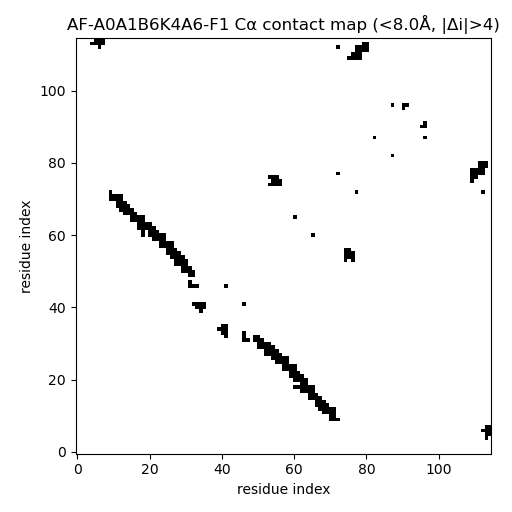 1.00 89.19 85 THR A N 1
ATOM 702 C CA . THR A 1 85 ? 22.819 16.275 -7.821 1.00 89.19 85 THR A CA 1
ATOM 703 C C . THR A 1 85 ? 22.795 17.723 -8.315 1.00 89.19 85 THR A C 1
ATOM 705 O O . THR A 1 85 ? 22.868 18.646 -7.513 1.00 89.19 85 THR A O 1
ATOM 708 N N . ARG A 1 86 ? 22.636 17.957 -9.623 1.00 90.19 86 ARG A N 1
ATOM 709 C CA . ARG A 1 86 ? 22.589 19.316 -10.188 1.00 90.19 86 ARG A CA 1
ATOM 710 C C . ARG A 1 86 ? 21.343 20.078 -9.731 1.00 90.19 86 ARG A C 1
ATOM 712 O O . ARG A 1 86 ? 21.448 21.246 -9.370 1.00 90.19 86 ARG A O 1
ATOM 719 N N . SER A 1 87 ? 20.182 19.423 -9.735 1.00 88.06 87 SER A N 1
ATOM 720 C CA . SER A 1 87 ? 18.928 19.984 -9.224 1.00 88.06 87 SER A CA 1
ATOM 721 C C . SER A 1 87 ? 19.025 20.291 -7.729 1.00 88.06 87 SER A C 1
ATOM 723 O O . SER A 1 87 ? 18.587 21.356 -7.305 1.00 88.06 87 SER A O 1
ATOM 725 N N . LEU A 1 88 ? 19.661 19.406 -6.957 1.00 87.19 88 LEU A N 1
ATOM 726 C CA . LEU A 1 88 ? 19.929 19.614 -5.533 1.00 87.19 88 LEU A CA 1
ATOM 727 C C . LEU A 1 88 ? 20.838 20.829 -5.284 1.00 87.19 88 LEU A C 1
ATOM 729 O O . LEU A 1 88 ? 20.508 21.678 -4.461 1.00 87.19 88 LEU A O 1
ATOM 733 N N . PHE A 1 89 ? 21.940 20.966 -6.031 1.00 89.81 89 PHE A N 1
ATOM 734 C CA . PHE A 1 89 ? 22.825 22.134 -5.928 1.00 89.81 89 PHE A CA 1
ATOM 735 C C . PHE A 1 89 ? 22.105 23.444 -6.266 1.00 89.81 89 PHE A C 1
ATOM 737 O O . PHE A 1 89 ? 22.286 24.437 -5.565 1.00 89.81 89 PHE A O 1
ATOM 744 N N . ALA A 1 90 ? 21.261 23.448 -7.302 1.00 90.06 90 ALA A N 1
ATOM 745 C CA . ALA A 1 90 ? 20.475 24.626 -7.663 1.00 90.06 90 ALA A CA 1
ATOM 746 C C . ALA A 1 90 ? 19.485 25.024 -6.550 1.00 90.06 90 ALA A C 1
ATOM 748 O O . ALA A 1 90 ? 19.378 26.202 -6.219 1.00 90.06 90 ALA A O 1
ATOM 749 N N . GLN A 1 91 ? 18.809 24.052 -5.928 1.00 87.56 91 GLN A N 1
ATOM 750 C CA . GLN A 1 91 ? 17.918 24.299 -4.785 1.00 87.56 91 GLN A CA 1
ATOM 751 C C . GLN A 1 91 ? 18.677 24.846 -3.569 1.00 87.56 91 GLN A C 1
ATOM 753 O O . GLN A 1 91 ? 18.198 25.758 -2.896 1.00 87.56 91 GLN A O 1
ATOM 758 N N . ALA A 1 92 ? 19.879 24.326 -3.305 1.00 87.38 92 ALA A N 1
ATOM 759 C CA . ALA A 1 92 ? 20.719 24.795 -2.206 1.00 87.38 92 ALA A CA 1
ATOM 760 C C . ALA A 1 92 ? 21.149 26.256 -2.393 1.00 87.38 92 ALA A C 1
ATOM 762 O O . ALA A 1 92 ? 21.054 27.044 -1.456 1.00 87.38 92 ALA A O 1
ATOM 763 N N . GLN A 1 93 ? 21.540 26.645 -3.610 1.00 90.38 93 GLN A N 1
ATOM 764 C CA . GLN A 1 93 ? 21.887 28.036 -3.931 1.00 90.38 93 GLN A CA 1
ATOM 765 C C . GLN A 1 93 ? 20.698 28.995 -3.786 1.00 90.38 93 GLN A C 1
ATOM 767 O O . GLN A 1 93 ? 20.881 30.151 -3.421 1.00 90.38 93 GLN A O 1
ATOM 772 N N . GLN A 1 94 ? 19.482 28.515 -4.048 1.00 89.12 94 GLN A N 1
ATOM 773 C CA . GLN A 1 94 ? 18.247 29.290 -3.902 1.00 89.12 94 GLN A CA 1
ATOM 774 C C . GLN A 1 94 ? 17.718 29.327 -2.459 1.00 89.12 94 GLN A C 1
ATOM 776 O O . GLN A 1 94 ? 16.665 29.912 -2.218 1.00 89.12 94 GLN A O 1
ATOM 781 N N . GLY A 1 95 ? 18.391 28.675 -1.503 1.00 83.31 95 GLY A N 1
ATOM 782 C CA . GLY A 1 95 ? 17.925 28.579 -0.116 1.00 83.31 95 GLY A CA 1
ATOM 783 C C . GLY A 1 95 ? 16.641 27.756 0.061 1.00 83.31 95 GLY A C 1
ATOM 784 O O . GLY A 1 95 ? 16.022 27.808 1.118 1.00 83.31 95 GLY A O 1
ATOM 785 N N . THR A 1 96 ? 16.229 26.993 -0.957 1.00 77.25 96 THR A N 1
ATOM 786 C CA . THR A 1 96 ? 15.010 26.162 -0.940 1.00 77.25 96 THR A CA 1
ATOM 787 C C . THR A 1 96 ? 15.294 24.699 -0.598 1.00 77.25 96 THR A C 1
ATOM 789 O O . THR A 1 96 ? 14.378 23.878 -0.519 1.00 77.25 96 THR A O 1
ATOM 792 N N . PHE A 1 97 ? 16.564 24.350 -0.377 1.00 68.94 97 PHE A N 1
ATOM 793 C CA . PHE A 1 97 ? 16.964 23.022 0.065 1.00 68.94 97 PHE A CA 1
ATOM 794 C C . PHE A 1 97 ? 16.879 22.900 1.591 1.00 68.94 97 PHE A C 1
ATOM 796 O O . PHE A 1 97 ? 17.741 23.389 2.319 1.00 68.94 97 PHE A O 1
ATOM 803 N N . TYR A 1 98 ? 15.851 22.203 2.074 1.00 62.84 98 TYR A N 1
ATOM 804 C CA . TYR A 1 98 ? 15.675 21.902 3.494 1.00 62.84 98 TYR A CA 1
ATOM 805 C C . TYR A 1 98 ? 16.153 20.481 3.805 1.00 62.84 98 TYR A C 1
ATOM 807 O O . TYR A 1 98 ? 15.527 19.494 3.410 1.00 62.84 98 TYR A O 1
ATOM 815 N N . TYR A 1 99 ? 17.253 20.363 4.551 1.00 56.03 99 TYR A N 1
ATOM 816 C CA . TYR A 1 99 ? 17.748 19.076 5.038 1.00 56.03 99 TYR A CA 1
ATOM 817 C C . TYR A 1 99 ? 16.949 18.636 6.275 1.00 56.03 99 TYR A C 1
ATOM 819 O O . TYR A 1 99 ? 17.312 18.932 7.409 1.00 56.03 99 TYR A O 1
ATOM 827 N N . ASN A 1 100 ? 15.835 17.928 6.073 1.00 51.25 100 ASN A N 1
ATOM 828 C CA . ASN A 1 100 ? 15.084 17.326 7.179 1.00 51.25 100 ASN A CA 1
ATOM 829 C C . ASN A 1 100 ? 15.687 15.961 7.555 1.00 51.25 100 ASN A C 1
ATOM 831 O O . ASN A 1 100 ? 15.338 14.938 6.959 1.00 51.25 100 ASN A O 1
ATOM 835 N N . GLN A 1 101 ? 16.563 15.940 8.568 1.00 45.22 101 GLN A N 1
ATOM 836 C CA . GLN A 1 101 ? 17.188 14.716 9.106 1.00 45.22 101 GLN A CA 1
ATOM 837 C C . GLN A 1 101 ? 16.155 13.651 9.520 1.00 45.22 101 GLN A C 1
ATOM 839 O O . GLN A 1 101 ? 16.341 12.463 9.257 1.00 45.22 101 GLN A O 1
ATOM 844 N N . THR A 1 102 ? 15.025 14.077 10.084 1.00 45.69 102 THR A N 1
ATOM 845 C CA . THR A 1 102 ? 13.918 13.218 10.539 1.00 45.69 102 THR A CA 1
ATOM 846 C C . THR A 1 102 ? 13.246 12.448 9.404 1.00 45.69 102 THR A C 1
ATOM 848 O O . THR A 1 102 ? 12.837 11.304 9.589 1.00 45.69 102 THR A O 1
ATOM 851 N N . ASN A 1 103 ? 13.163 13.039 8.209 1.00 47.56 103 ASN A N 1
ATOM 852 C CA . ASN A 1 103 ? 12.541 12.400 7.050 1.00 47.56 103 ASN A CA 1
ATOM 853 C C . ASN A 1 103 ? 13.461 11.357 6.401 1.00 47.56 103 ASN A C 1
ATOM 855 O O . ASN A 1 103 ? 12.961 10.361 5.890 1.00 47.56 103 ASN A O 1
ATOM 859 N N . GLN A 1 104 ? 14.782 11.551 6.445 1.00 46.91 104 GLN A N 1
ATOM 860 C CA . GLN A 1 104 ? 15.760 10.614 5.876 1.00 46.91 104 GLN A CA 1
ATOM 861 C C . GLN A 1 104 ? 15.903 9.346 6.730 1.00 46.91 104 GLN A C 1
ATOM 863 O O . GLN A 1 104 ? 15.894 8.242 6.188 1.00 46.91 104 GLN A O 1
ATOM 868 N N . GLN A 1 105 ? 15.930 9.477 8.063 1.00 46.19 105 GLN A N 1
ATOM 869 C CA . GLN A 1 105 ? 16.010 8.319 8.969 1.00 46.19 105 GLN A CA 1
ATOM 870 C C . GLN A 1 105 ? 14.807 7.364 8.817 1.00 46.19 105 GLN A C 1
ATOM 872 O O . GLN A 1 105 ? 14.958 6.156 8.971 1.00 46.19 105 GLN A O 1
ATOM 877 N N . GLN A 1 106 ? 13.629 7.880 8.438 1.00 48.50 106 GLN A N 1
ATOM 878 C CA . GLN A 1 106 ? 12.411 7.088 8.192 1.00 48.50 106 GLN A CA 1
ATOM 879 C C . GLN A 1 106 ? 12.236 6.622 6.728 1.00 48.50 106 GLN A C 1
ATOM 881 O O . GLN A 1 106 ? 11.260 5.934 6.408 1.00 48.50 106 GLN A O 1
ATOM 886 N N . GLN A 1 107 ? 13.133 7.017 5.817 1.00 52.84 107 GLN A N 1
ATOM 887 C CA . GLN A 1 107 ? 13.047 6.719 4.378 1.00 52.84 107 GLN A CA 1
ATOM 888 C C . GLN A 1 107 ? 13.921 5.542 3.925 1.00 52.84 107 GLN A C 1
ATOM 890 O O . GLN A 1 107 ? 13.755 5.092 2.794 1.00 52.84 107 GLN A O 1
ATOM 895 N N . LEU A 1 108 ? 14.800 5.009 4.782 1.00 50.22 108 LEU A N 1
ATOM 896 C CA . LEU A 1 108 ? 15.824 4.024 4.398 1.00 50.22 108 LEU A CA 1
ATOM 897 C C . LEU A 1 108 ? 15.300 2.676 3.850 1.00 50.22 108 LEU A C 1
ATOM 899 O O . LEU A 1 108 ? 16.086 1.912 3.303 1.00 50.22 108 LEU A O 1
ATOM 903 N N . TYR A 1 109 ? 13.996 2.388 3.931 1.00 63.91 109 TYR A N 1
ATOM 904 C CA . TYR A 1 109 ? 13.406 1.113 3.493 1.00 63.91 109 TYR A CA 1
ATOM 905 C C . TYR A 1 109 ? 12.110 1.300 2.684 1.00 63.91 109 TYR A C 1
ATOM 907 O O . TYR A 1 109 ? 11.065 0.748 3.033 1.00 63.91 109 TYR A O 1
ATOM 915 N N . ARG A 1 110 ? 12.144 2.111 1.618 1.00 80.81 110 ARG A N 1
ATOM 916 C CA . ARG A 1 110 ? 11.007 2.295 0.692 1.00 80.81 110 ARG A CA 1
ATOM 917 C C . ARG A 1 110 ? 11.397 1.952 -0.739 1.00 80.81 110 ARG A C 1
ATOM 919 O O . ARG A 1 110 ? 12.521 2.212 -1.161 1.00 80.81 110 ARG A O 1
ATOM 926 N N . LEU A 1 111 ? 10.453 1.387 -1.482 1.00 88.38 111 LEU A N 1
ATOM 927 C CA . LEU A 1 111 ? 10.641 1.042 -2.888 1.00 88.38 111 LEU A CA 1
ATOM 928 C C . LEU A 1 111 ? 10.440 2.284 -3.777 1.00 88.38 111 LEU A C 1
ATOM 930 O O . LEU A 1 111 ? 9.659 3.169 -3.428 1.00 88.38 111 LEU A O 1
ATOM 934 N N . PRO A 1 112 ? 11.105 2.398 -4.933 1.00 90.56 112 PRO A N 1
ATOM 935 C CA . PRO A 1 112 ? 10.772 3.427 -5.914 1.00 90.56 112 PRO A CA 1
ATOM 936 C C . PRO A 1 112 ? 9.307 3.331 -6.367 1.00 90.56 112 PRO A C 1
ATOM 938 O O . PRO A 1 112 ? 8.818 2.249 -6.672 1.00 90.56 112 PRO A O 1
ATOM 941 N N . GLN A 1 113 ? 8.614 4.469 -6.447 1.00 89.69 113 GLN A N 1
ATOM 942 C CA . GLN A 1 113 ? 7.206 4.560 -6.867 1.00 89.69 113 GLN A CA 1
ATOM 943 C C . GLN A 1 113 ? 6.970 4.145 -8.324 1.00 89.69 113 GLN A C 1
ATOM 945 O O . GLN A 1 113 ? 5.832 4.053 -8.744 1.00 89.69 113 GLN A O 1
ATOM 950 N N . ASN A 1 114 ? 8.009 3.980 -9.133 1.00 89.69 114 ASN A N 1
ATOM 951 C CA . ASN A 1 114 ? 7.873 3.607 -10.537 1.00 89.69 114 ASN A CA 1
ATOM 952 C C . ASN A 1 114 ? 8.136 2.113 -10.796 1.00 89.69 114 ASN A C 1
ATOM 954 O O . ASN A 1 114 ? 8.194 1.709 -11.954 1.00 89.69 114 ASN A O 1
ATOM 958 N N . LEU A 1 115 ? 8.308 1.309 -9.742 1.00 81.38 115 LEU A N 1
ATOM 959 C CA . LEU A 1 115 ? 8.260 -0.154 -9.825 1.00 81.38 115 LEU A CA 1
ATOM 960 C C . LEU A 1 115 ? 6.808 -0.640 -9.835 1.00 81.38 115 LEU A C 1
ATOM 962 O O . LEU A 1 115 ? 6.549 -1.624 -10.558 1.00 81.38 115 LEU A O 1
#